Protein AF-A0A103EKU0-F1 (afdb_monomer_lite)

Structure (mmCIF, N/CA/C/O backbone):
data_AF-A0A103EKU0-F1
#
_entry.id   AF-A0A103EKU0-F1
#
loop_
_atom_site.group_PDB
_atom_site.id
_atom_site.type_symbol
_atom_site.label_atom_id
_atom_site.label_alt_id
_atom_site.label_comp_id
_atom_site.label_asym_id
_atom_site.label_entity_id
_atom_site.label_seq_id
_atom_site.pdbx_PDB_ins_code
_atom_site.Cartn_x
_atom_site.Cartn_y
_atom_site.Cartn_z
_atom_site.occupancy
_atom_site.B_iso_or_equiv
_atom_site.auth_seq_id
_atom_site.auth_comp_id
_atom_site.auth_asym_id
_atom_site.auth_atom_id
_atom_site.pdbx_PDB_model_num
ATOM 1 N N . MET A 1 1 ? -32.089 63.483 9.628 1.00 42.53 1 MET A N 1
ATOM 2 C CA . MET A 1 1 ? -32.691 62.305 10.283 1.00 42.53 1 MET A CA 1
ATOM 3 C C . MET A 1 1 ? -32.393 61.093 9.407 1.00 42.53 1 MET A C 1
ATOM 5 O O . MET A 1 1 ? -32.888 61.082 8.287 1.00 42.53 1 MET A O 1
ATOM 9 N N . PRO A 1 2 ? -31.502 60.173 9.813 1.00 46.38 2 PRO A N 1
ATOM 10 C CA . PRO A 1 2 ? -31.137 59.012 9.003 1.00 46.38 2 PRO A CA 1
ATOM 11 C C . PRO A 1 2 ? -32.190 57.901 9.116 1.00 46.38 2 PRO A C 1
ATOM 13 O O . PRO A 1 2 ? -32.711 57.639 10.197 1.00 46.38 2 PRO A O 1
ATOM 16 N N . VAL A 1 3 ? -32.484 57.266 7.984 1.00 48.53 3 VAL A N 1
ATOM 17 C CA . VAL A 1 3 ? -33.312 56.059 7.863 1.00 48.53 3 VAL A CA 1
ATOM 18 C C . VAL A 1 3 ? -32.395 54.839 7.919 1.00 48.53 3 VAL A C 1
ATOM 20 O O . VAL A 1 3 ? -31.367 54.793 7.247 1.00 48.53 3 VAL A O 1
ATOM 23 N N . GLN A 1 4 ? -32.761 53.894 8.777 1.00 50.44 4 GLN A N 1
ATOM 24 C CA . GLN A 1 4 ? -32.041 52.668 9.101 1.00 50.44 4 GLN A CA 1
ATOM 25 C C . GLN A 1 4 ? -32.497 51.490 8.221 1.00 50.44 4 GLN A C 1
ATOM 27 O O . GLN A 1 4 ? -33.672 51.409 7.880 1.00 50.44 4 GLN A O 1
ATOM 32 N N . CYS A 1 5 ? -31.553 50.563 8.009 1.00 44.72 5 CYS A N 1
ATOM 33 C CA . CYS A 1 5 ? -31.706 49.119 7.763 1.00 44.72 5 CYS A CA 1
ATOM 34 C C . CYS A 1 5 ? -32.297 48.649 6.418 1.00 44.72 5 CYS A C 1
ATOM 36 O O . CYS A 1 5 ? -33.464 48.869 6.126 1.00 44.72 5 CYS A O 1
ATOM 38 N N . ASP A 1 6 ? -31.501 47.903 5.640 1.00 43.38 6 ASP A N 1
ATOM 39 C CA . ASP A 1 6 ? -31.597 46.433 5.677 1.00 43.38 6 ASP A CA 1
ATOM 40 C C . ASP A 1 6 ? -30.345 45.786 5.053 1.00 43.38 6 ASP A C 1
ATOM 42 O O . ASP A 1 6 ? -30.066 45.917 3.860 1.00 43.38 6 ASP A O 1
ATOM 46 N N . ASP A 1 7 ? -29.570 45.113 5.902 1.00 49.00 7 ASP A N 1
ATOM 47 C CA . ASP A 1 7 ? -28.437 44.268 5.535 1.00 49.00 7 ASP A CA 1
ATOM 48 C C . ASP A 1 7 ? -29.000 42.909 5.100 1.00 49.00 7 ASP A C 1
ATOM 50 O O . ASP A 1 7 ? -29.336 42.053 5.923 1.00 49.00 7 ASP A O 1
ATOM 54 N N . ARG A 1 8 ? -29.215 42.731 3.792 1.00 49.59 8 ARG A N 1
ATOM 55 C CA . ARG A 1 8 ? -29.765 41.479 3.269 1.00 49.59 8 ARG A CA 1
ATOM 56 C C . ARG A 1 8 ? -28.651 40.459 3.072 1.00 49.59 8 ARG A C 1
ATOM 58 O O . ARG A 1 8 ? -28.085 40.322 1.990 1.00 49.59 8 ARG A O 1
ATOM 65 N N . ALA A 1 9 ? -28.407 39.720 4.147 1.00 50.34 9 ALA A N 1
ATOM 66 C CA . ALA A 1 9 ? -27.675 38.466 4.177 1.00 50.34 9 ALA A CA 1
ATOM 67 C C . ALA A 1 9 ? -28.185 37.494 3.096 1.00 50.34 9 ALA A C 1
ATOM 69 O O . ALA A 1 9 ? -29.308 36.989 3.154 1.00 50.34 9 ALA A O 1
ATOM 70 N N . GLY A 1 10 ? -27.337 37.217 2.108 1.00 46.81 10 GLY A N 1
ATOM 71 C CA . GLY A 1 10 ? -27.481 36.093 1.191 1.00 46.81 10 GLY A CA 1
ATOM 72 C C . GLY A 1 10 ? -26.622 34.931 1.674 1.00 46.81 10 GLY A C 1
ATOM 73 O O . GLY A 1 10 ? -25.485 34.790 1.237 1.00 46.81 10 GLY A O 1
ATOM 74 N N . ASN A 1 11 ? -27.163 34.120 2.587 1.00 45.16 11 ASN A N 1
ATOM 75 C CA . ASN A 1 11 ? -26.616 32.809 2.939 1.00 45.16 11 ASN A CA 1
ATOM 76 C C . ASN A 1 11 ? -26.733 31.877 1.725 1.00 45.16 11 ASN A C 1
ATOM 78 O O . ASN A 1 11 ? -27.779 31.279 1.481 1.00 45.16 11 ASN A O 1
ATOM 82 N N . GLY A 1 12 ? -25.655 31.769 0.955 1.00 41.09 12 GLY A N 1
ATOM 83 C CA . GLY A 1 12 ? -25.413 30.628 0.083 1.00 41.09 12 GLY A CA 1
ATOM 84 C C . GLY A 1 12 ? -24.740 29.532 0.897 1.00 41.09 12 GLY A C 1
ATOM 85 O O . GLY A 1 12 ? -23.522 29.394 0.847 1.00 41.09 12 GLY A O 1
ATOM 86 N N . GLU A 1 13 ? -25.518 28.777 1.674 1.00 46.16 13 GLU A N 1
ATOM 87 C CA . GLU A 1 13 ? -25.091 27.479 2.205 1.00 46.16 13 GLU A CA 1
ATOM 88 C C . GLU A 1 13 ? -24.984 26.503 1.031 1.00 46.16 13 GLU A C 1
ATOM 90 O O . GLU A 1 13 ? -25.851 25.667 0.776 1.00 46.16 13 GLU A O 1
ATOM 95 N N . GLU A 1 14 ? -23.904 26.639 0.267 1.00 44.25 14 GLU A N 1
ATOM 96 C CA . GLU A 1 14 ? -23.438 25.581 -0.604 1.00 44.25 14 GLU A CA 1
ATOM 97 C C . GLU A 1 14 ? -22.944 24.486 0.338 1.00 44.25 14 GLU A C 1
ATOM 99 O O . GLU A 1 14 ? -21.852 24.548 0.906 1.00 44.25 14 GLU A O 1
ATOM 104 N N . ALA A 1 15 ? -23.838 23.535 0.611 1.00 45.59 15 ALA A N 1
ATOM 105 C CA . ALA A 1 15 ? -23.550 22.305 1.317 1.00 45.59 15 ALA A CA 1
ATOM 106 C C . ALA A 1 15 ? -22.520 21.524 0.495 1.00 45.59 15 ALA A C 1
ATOM 108 O O . ALA A 1 15 ? -22.843 20.587 -0.239 1.00 45.59 15 ALA A O 1
ATOM 109 N N . GLU A 1 16 ? -21.260 21.939 0.613 1.00 43.88 16 GLU A N 1
ATOM 110 C CA . GLU A 1 16 ? -20.109 21.167 0.217 1.00 43.88 16 GLU A CA 1
ATOM 111 C C . GLU A 1 16 ? -20.235 19.857 0.980 1.00 43.88 16 GLU A C 1
ATOM 113 O O . GLU A 1 16 ? -20.034 19.782 2.197 1.00 43.88 16 GLU A O 1
ATOM 118 N N . ARG A 1 17 ? -20.654 18.823 0.246 1.00 45.91 17 ARG A N 1
ATOM 119 C CA . ARG A 1 17 ? -20.532 17.421 0.620 1.00 45.91 17 ARG A CA 1
ATOM 120 C C . ARG A 1 17 ? -19.054 17.149 0.864 1.00 45.91 17 ARG A C 1
ATOM 122 O O . ARG A 1 17 ? -18.369 16.550 0.041 1.00 45.91 17 ARG A O 1
ATOM 129 N N . ARG A 1 18 ? -18.566 17.585 2.021 1.00 50.66 18 ARG A N 1
ATOM 130 C CA . ARG A 1 18 ? -17.324 17.128 2.607 1.00 50.66 18 ARG A CA 1
ATOM 131 C C . ARG A 1 18 ? -17.499 15.624 2.743 1.00 50.66 18 ARG A C 1
ATOM 133 O O . ARG A 1 18 ? -18.404 15.21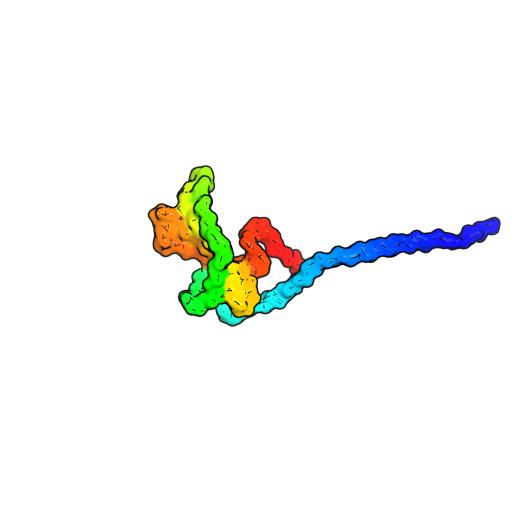0 3.475 1.00 50.66 18 ARG A O 1
ATOM 140 N N . PRO A 1 19 ? -16.714 14.796 2.036 1.00 46.75 19 PRO A N 1
ATOM 141 C CA . PRO A 1 19 ? -16.697 13.382 2.343 1.00 46.75 19 PRO A CA 1
ATOM 142 C C . PRO A 1 19 ? -16.327 13.313 3.820 1.00 46.75 19 PRO A C 1
ATOM 144 O O . PRO A 1 19 ? -15.271 13.808 4.219 1.00 46.75 19 PRO A O 1
ATOM 147 N N . GLY A 1 20 ? -17.270 12.841 4.641 1.00 43.28 20 GLY A N 1
ATOM 148 C CA . GLY A 1 20 ? -17.059 12.707 6.070 1.00 43.28 20 GLY A CA 1
ATOM 149 C C . GLY A 1 20 ? -15.724 12.012 6.252 1.00 43.28 20 GLY A C 1
ATOM 150 O O . GLY A 1 20 ? -15.513 10.931 5.701 1.00 43.28 20 GLY A O 1
ATOM 151 N N . ILE A 1 21 ? -14.797 12.681 6.935 1.00 51.97 21 ILE A N 1
ATOM 152 C CA . ILE A 1 21 ? -13.528 12.083 7.318 1.00 51.97 21 ILE A CA 1
ATOM 153 C C . ILE A 1 21 ? -13.945 10.931 8.220 1.00 51.97 21 ILE A C 1
ATOM 155 O O . ILE A 1 21 ? -14.315 11.141 9.374 1.00 51.97 21 ILE A O 1
ATOM 159 N N . VAL A 1 22 ? -14.004 9.723 7.661 1.00 51.09 22 VAL A N 1
ATOM 160 C CA . VAL A 1 22 ? -14.211 8.522 8.451 1.00 51.09 22 VAL A CA 1
ATOM 161 C C . VAL A 1 22 ? -12.988 8.487 9.348 1.00 51.09 22 VAL A C 1
ATOM 163 O O . VAL A 1 22 ? -11.885 8.218 8.876 1.00 51.09 22 VAL A O 1
ATOM 166 N N . SER A 1 23 ? -13.172 8.875 10.612 1.00 51.31 23 SER A N 1
ATOM 167 C CA . SER A 1 23 ? -12.171 8.752 11.664 1.00 51.31 23 SER A CA 1
ATOM 168 C C . SER A 1 23 ? -11.920 7.260 11.825 1.00 51.31 23 SER A C 1
ATOM 170 O O . SER A 1 23 ? -12.574 6.560 12.595 1.00 51.31 23 SER A O 1
ATOM 172 N N . MET A 1 24 ? -11.052 6.747 10.968 1.00 57.09 24 MET A N 1
ATOM 173 C CA . MET A 1 24 ? -10.757 5.341 10.867 1.00 57.09 24 MET A CA 1
ATOM 174 C C . MET A 1 24 ? -9.842 5.038 12.041 1.00 57.09 24 MET A C 1
ATOM 176 O O . MET A 1 24 ? -8.673 5.418 12.033 1.00 57.09 24 MET A O 1
ATOM 180 N N . LYS A 1 25 ? -10.394 4.433 13.097 1.00 62.56 25 LYS A N 1
ATOM 181 C CA . LYS A 1 25 ? -9.575 3.929 14.198 1.00 62.56 25 LYS A CA 1
ATOM 182 C C . LYS A 1 25 ? -8.628 2.890 13.599 1.00 62.56 25 LYS A C 1
ATOM 184 O O . LYS A 1 25 ? -9.115 1.918 13.013 1.00 62.56 25 LYS A O 1
ATOM 189 N N . PRO A 1 26 ? -7.305 3.102 13.664 1.00 62.81 26 PRO A N 1
ATOM 190 C CA . PRO A 1 26 ? -6.386 2.094 13.179 1.00 62.81 26 PRO A CA 1
ATOM 191 C C . PRO A 1 26 ? -6.598 0.843 14.047 1.00 62.81 26 PRO A C 1
ATOM 193 O O . PRO A 1 26 ? -6.741 0.943 15.262 1.00 62.81 26 PRO A O 1
ATOM 196 N N . CYS A 1 27 ? -6.786 -0.314 13.410 1.00 73.06 27 CYS A N 1
ATOM 197 C CA . CYS A 1 27 ? -7.077 -1.554 14.127 1.00 73.06 27 CYS A CA 1
ATOM 198 C C . CYS A 1 27 ? -5.820 -2.097 14.799 1.00 73.06 27 CYS A C 1
ATOM 200 O O . CYS A 1 27 ? -4.705 -1.772 14.385 1.00 73.06 27 CYS A O 1
ATOM 202 N N . ASP A 1 28 ? -6.009 -3.007 15.752 1.00 70.50 28 ASP A N 1
ATOM 203 C CA . ASP A 1 28 ? -4.922 -3.695 16.459 1.00 70.50 28 ASP A CA 1
ATOM 204 C C . ASP A 1 28 ? -3.988 -4.484 15.520 1.00 70.50 28 ASP A C 1
ATOM 206 O O . ASP A 1 28 ? -2.892 -4.860 15.911 1.00 70.50 28 ASP A O 1
ATOM 210 N N . VAL A 1 29 ? -4.388 -4.696 14.257 1.00 71.12 29 VAL A N 1
ATOM 211 C CA . VAL A 1 29 ? -3.560 -5.323 13.213 1.00 71.12 29 VAL A CA 1
ATOM 212 C C . VAL A 1 29 ? -2.667 -4.317 12.480 1.00 71.12 29 VAL A C 1
ATOM 214 O O . VAL A 1 29 ? -1.631 -4.701 11.958 1.00 71.12 29 VAL A O 1
ATOM 217 N N . CYS A 1 30 ? -3.052 -3.041 12.380 1.00 74.88 30 CYS A N 1
ATOM 218 C CA . CYS A 1 30 ? -2.271 -2.028 11.654 1.00 74.88 30 CYS A CA 1
ATOM 219 C C . CYS A 1 30 ? -1.479 -1.105 12.584 1.00 74.88 30 CYS A C 1
ATOM 221 O O . CYS A 1 30 ? -0.376 -0.706 12.229 1.00 74.88 30 CYS A O 1
ATOM 223 N N . LEU A 1 31 ? -2.029 -0.783 13.760 1.00 71.44 31 LEU A N 1
ATOM 224 C CA . LEU A 1 31 ? -1.403 0.090 14.761 1.00 71.44 31 LEU A CA 1
ATOM 225 C C . LEU A 1 31 ? 0.025 -0.325 15.139 1.00 71.44 31 LEU A C 1
ATOM 227 O O . LEU A 1 31 ? 0.893 0.544 15.120 1.00 71.44 31 LEU A O 1
ATOM 231 N N . PRO A 1 32 ? 0.299 -1.605 15.458 1.00 70.31 32 PRO A N 1
ATOM 232 C CA . PRO A 1 32 ? 1.621 -2.001 15.943 1.00 70.31 32 PRO A CA 1
ATOM 233 C C . PRO A 1 32 ? 2.702 -1.962 14.863 1.00 70.31 32 PRO A C 1
ATOM 235 O O . PRO A 1 32 ? 3.879 -1.942 15.187 1.00 70.31 32 PRO A O 1
ATOM 238 N N . PHE A 1 33 ? 2.306 -1.962 13.589 1.00 67.75 33 PHE A N 1
ATOM 239 C CA . PHE A 1 33 ? 3.210 -2.159 12.456 1.00 67.75 33 PHE A CA 1
ATOM 240 C C . PHE A 1 33 ? 3.323 -0.913 11.582 1.00 67.75 33 PHE A C 1
ATOM 242 O O . PHE A 1 33 ? 3.814 -1.002 10.463 1.00 67.75 33 PHE A O 1
ATOM 249 N N . ALA A 1 34 ? 2.860 0.246 12.058 1.00 66.75 34 ALA A N 1
ATOM 250 C CA . ALA A 1 34 ? 2.943 1.495 11.304 1.00 66.75 34 ALA A CA 1
ATOM 251 C C . ALA A 1 34 ? 4.381 1.810 10.837 1.00 66.75 34 ALA A C 1
ATOM 253 O O . ALA A 1 34 ? 4.557 2.380 9.760 1.00 66.75 34 ALA A O 1
ATOM 254 N N . ASP A 1 35 ? 5.379 1.367 11.607 1.00 66.62 35 ASP A N 1
ATOM 255 C CA . ASP A 1 35 ? 6.809 1.545 11.336 1.00 66.62 35 ASP A CA 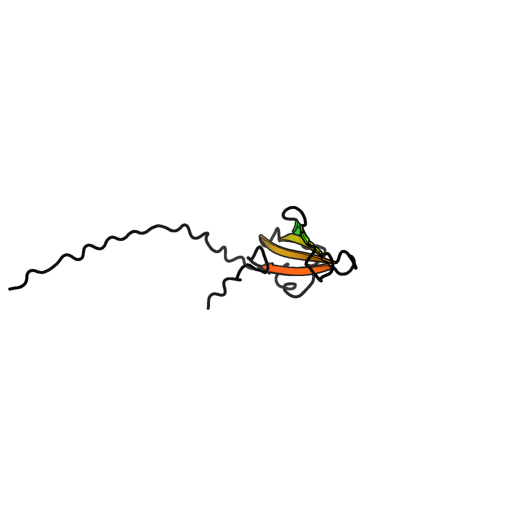1
ATOM 256 C C . ASP A 1 35 ? 7.503 0.268 10.806 1.00 66.62 35 ASP A C 1
ATOM 258 O O . ASP A 1 35 ? 8.714 0.265 10.577 1.00 66.62 35 ASP A O 1
ATOM 262 N N . GLU A 1 36 ? 6.763 -0.829 10.596 1.00 73.06 36 GLU A N 1
ATOM 263 C CA . GLU A 1 36 ? 7.311 -2.153 10.274 1.00 73.06 36 GLU A CA 1
ATOM 264 C C . GLU A 1 36 ? 6.573 -2.857 9.116 1.00 73.06 36 GLU A C 1
ATOM 266 O O . GLU A 1 36 ? 5.622 -2.357 8.512 1.00 73.06 36 GLU A O 1
ATOM 271 N N . ARG A 1 37 ? 7.039 -4.063 8.765 1.00 76.38 37 ARG A N 1
ATOM 272 C CA . ARG A 1 37 ? 6.330 -4.947 7.833 1.00 76.38 37 ARG A CA 1
ATOM 273 C C . ARG A 1 37 ? 5.016 -5.411 8.486 1.00 76.38 37 ARG A C 1
ATOM 275 O O . ARG A 1 37 ? 5.057 -5.852 9.634 1.00 76.38 37 ARG A O 1
ATOM 282 N N . PRO A 1 38 ? 3.874 -5.389 7.769 1.00 71.62 38 PRO A N 1
ATOM 283 C CA . PRO A 1 38 ? 2.630 -5.926 8.300 1.00 71.62 38 PRO A CA 1
ATOM 284 C C . PRO A 1 38 ? 2.783 -7.422 8.605 1.00 71.62 38 PRO A C 1
ATOM 286 O O . PRO A 1 38 ? 3.545 -8.119 7.921 1.00 71.62 38 PRO A O 1
ATOM 289 N N . PRO A 1 39 ? 2.051 -7.943 9.599 1.00 68.94 39 PRO A N 1
ATOM 290 C CA . PRO A 1 39 ? 2.119 -9.353 9.941 1.00 68.94 39 PRO A CA 1
ATOM 291 C C . PRO A 1 39 ? 1.662 -10.189 8.735 1.00 68.94 39 PRO A C 1
ATOM 293 O O . PRO A 1 39 ? 0.853 -9.743 7.919 1.00 68.94 39 PRO A O 1
ATOM 296 N N . SER A 1 40 ? 2.236 -11.383 8.558 1.00 70.31 40 SER A N 1
ATOM 297 C CA 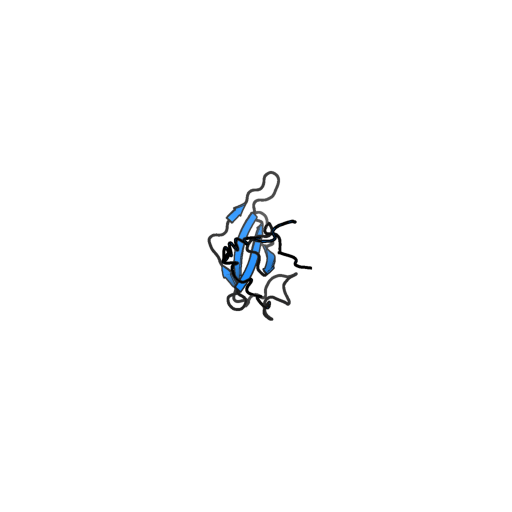. SER A 1 40 ? 2.025 -12.186 7.334 1.00 70.31 40 SER A CA 1
ATOM 298 C C . SER A 1 40 ? 0.567 -12.629 7.146 1.00 70.31 40 SER A C 1
ATOM 300 O O . SER A 1 40 ? 0.138 -12.920 6.035 1.00 70.31 40 SER A O 1
ATOM 302 N N . ASP A 1 41 ? -0.187 -12.652 8.236 1.00 70.38 41 ASP A N 1
ATOM 303 C CA . ASP A 1 41 ? -1.609 -12.948 8.368 1.00 70.38 41 ASP A CA 1
ATOM 304 C C . ASP A 1 41 ? -2.501 -11.692 8.346 1.00 70.38 41 ASP A C 1
ATOM 306 O O . ASP A 1 41 ? -3.720 -11.792 8.497 1.00 70.38 41 ASP A O 1
ATOM 310 N N . ALA A 1 42 ? -1.932 -10.500 8.121 1.00 73.00 42 ALA A N 1
ATOM 311 C CA . ALA A 1 42 ? -2.719 -9.285 7.967 1.00 73.00 42 ALA A CA 1
ATOM 312 C C . ALA A 1 42 ? -3.710 -9.437 6.795 1.00 73.00 42 ALA A C 1
ATOM 314 O O . ALA A 1 42 ? -3.301 -9.797 5.686 1.00 73.00 42 ALA A O 1
ATOM 315 N N . PRO A 1 43 ? -5.002 -9.097 6.975 1.00 81.44 43 PRO A N 1
ATOM 316 C CA . PRO A 1 43 ? -6.011 -9.213 5.928 1.00 81.44 43 PRO A CA 1
ATOM 317 C C . PRO A 1 43 ? -5.889 -8.043 4.936 1.00 81.44 43 PRO A C 1
ATOM 319 O O . PRO A 1 43 ? -6.744 -7.154 4.873 1.00 81.44 43 PRO A O 1
ATOM 322 N N . LEU A 1 44 ? -4.781 -8.001 4.193 1.00 86.81 44 LEU A N 1
ATOM 323 C CA . LEU A 1 44 ? -4.462 -6.980 3.200 1.00 86.81 44 LEU A CA 1
ATOM 324 C C . LEU A 1 44 ? -4.947 -7.406 1.815 1.00 86.81 44 LEU A C 1
ATOM 326 O O . LEU A 1 44 ? -4.542 -8.431 1.272 1.00 86.81 44 LEU A O 1
ATOM 330 N N . ILE A 1 45 ? -5.785 -6.570 1.214 1.00 89.62 45 ILE A N 1
ATOM 331 C CA . ILE A 1 45 ? -6.325 -6.772 -0.128 1.00 89.62 45 ILE A CA 1
ATOM 332 C C . ILE A 1 45 ? -5.564 -5.870 -1.093 1.00 89.62 45 ILE A C 1
ATOM 334 O O . ILE A 1 45 ? -5.500 -4.658 -0.886 1.00 89.62 45 ILE A O 1
ATOM 338 N N . ALA A 1 46 ? -4.999 -6.444 -2.157 1.00 90.31 46 ALA A N 1
ATOM 339 C CA . ALA A 1 46 ? -4.353 -5.670 -3.212 1.00 90.31 46 ALA A CA 1
ATOM 340 C C . ALA A 1 46 ? -5.379 -4.777 -3.926 1.00 90.31 46 ALA A C 1
ATOM 342 O O . ALA A 1 46 ? -6.422 -5.245 -4.385 1.00 90.31 46 ALA A O 1
ATOM 343 N N . ILE A 1 47 ? -5.072 -3.486 -4.033 1.00 89.50 47 ILE A N 1
ATOM 344 C CA . ILE A 1 47 ? -5.907 -2.505 -4.720 1.00 89.50 47 ILE A CA 1
ATOM 345 C C . ILE A 1 47 ? -5.267 -2.156 -6.055 1.00 89.50 47 ILE A C 1
ATOM 347 O O . ILE A 1 47 ? -4.286 -1.418 -6.134 1.00 89.50 47 ILE A O 1
ATOM 351 N N . GLY A 1 48 ? -5.880 -2.669 -7.118 1.00 87.38 48 GLY A N 1
ATOM 352 C CA . GLY A 1 48 ? -5.462 -2.398 -8.485 1.00 87.38 48 GLY A CA 1
ATOM 353 C C . GLY A 1 48 ? -4.210 -3.165 -8.906 1.00 87.38 48 GLY A C 1
ATOM 354 O O . GLY A 1 48 ? -3.788 -4.137 -8.280 1.00 87.38 48 GLY A O 1
ATOM 355 N N . LYS A 1 49 ? -3.644 -2.743 -10.039 1.00 86.50 49 LYS A N 1
ATOM 356 C CA . LYS A 1 49 ? -2.445 -3.360 -10.609 1.00 86.50 49 LYS A CA 1
ATOM 357 C C . LYS A 1 49 ? -1.197 -2.723 -9.988 1.00 86.50 49 LYS A C 1
ATOM 359 O O . LYS A 1 49 ? -1.167 -1.498 -9.875 1.00 86.50 49 LYS A O 1
ATOM 364 N N . PRO A 1 50 ? -0.164 -3.511 -9.643 1.00 87.31 50 PRO A N 1
ATOM 365 C CA . PRO A 1 50 ? 1.119 -2.960 -9.232 1.00 87.31 50 PRO A CA 1
ATOM 366 C C . PRO A 1 50 ? 1.696 -2.054 -10.320 1.00 87.31 50 PRO A C 1
ATOM 368 O O . PRO A 1 50 ? 1.705 -2.409 -11.504 1.00 87.31 50 PRO A O 1
ATOM 371 N N . THR A 1 51 ? 2.203 -0.898 -9.917 1.00 87.88 51 THR A N 1
ATOM 372 C CA . THR A 1 51 ? 2.802 0.081 -10.820 1.00 87.88 51 THR A CA 1
ATOM 373 C C . THR A 1 51 ? 4.299 -0.161 -10.898 1.00 87.88 51 THR A C 1
ATOM 375 O O . THR A 1 51 ? 4.990 -0.150 -9.883 1.00 87.88 51 THR A O 1
ATOM 378 N N . LY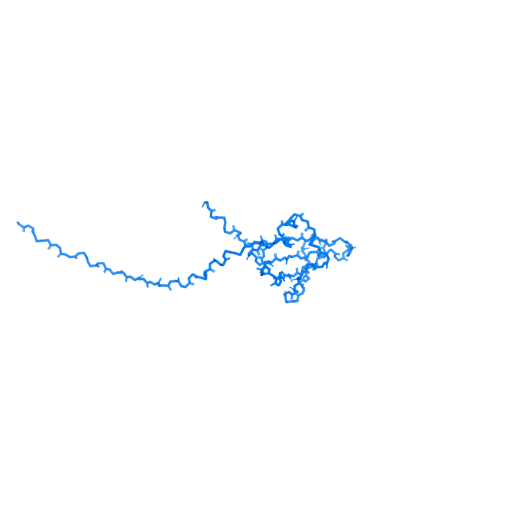S A 1 52 ? 4.823 -0.356 -12.110 1.00 87.50 52 LYS A N 1
ATOM 379 C CA . LYS A 1 52 ? 6.269 -0.415 -12.345 1.00 87.50 52 LYS A CA 1
ATOM 380 C C . LYS A 1 52 ? 6.797 1.002 -12.518 1.00 87.50 52 LYS A C 1
ATOM 382 O O . LYS A 1 52 ? 6.446 1.674 -13.486 1.00 87.50 52 LYS A O 1
ATOM 387 N N . LEU A 1 53 ? 7.640 1.440 -11.598 1.00 84.50 53 LEU A N 1
ATOM 388 C CA . LEU A 1 53 ? 8.318 2.723 -11.655 1.00 84.50 53 LEU A CA 1
ATOM 389 C C . LEU A 1 53 ? 9.754 2.513 -12.132 1.00 84.50 53 LEU A C 1
ATOM 391 O O . LEU A 1 53 ? 10.463 1.616 -11.681 1.00 84.50 53 LEU A O 1
ATOM 395 N N . ARG A 1 54 ? 10.189 3.365 -13.060 1.00 85.25 54 ARG A N 1
ATOM 396 C CA . ARG A 1 54 ? 11.591 3.468 -13.481 1.00 85.25 54 ARG A CA 1
ATOM 397 C C . ARG A 1 54 ? 12.032 4.918 -13.334 1.00 85.25 54 ARG A C 1
ATOM 399 O O . ARG A 1 54 ? 12.025 5.642 -14.330 1.00 85.25 54 ARG A O 1
ATOM 406 N N . PRO A 1 55 ? 12.316 5.374 -12.103 1.00 78.19 55 PRO A N 1
ATOM 407 C CA . PRO A 1 55 ? 12.773 6.735 -11.894 1.00 78.19 55 PRO A CA 1
ATOM 408 C C . PRO A 1 55 ? 14.109 6.940 -12.611 1.00 78.19 55 PRO A C 1
ATOM 410 O O . PRO A 1 55 ? 14.968 6.056 -12.630 1.00 78.19 55 PRO A O 1
ATOM 413 N N . LEU A 1 56 ? 14.280 8.113 -13.214 1.00 76.38 56 LEU A N 1
ATOM 414 C CA . LEU A 1 56 ? 15.552 8.507 -13.810 1.00 76.38 56 LEU A CA 1
ATOM 415 C C . LEU A 1 56 ? 16.616 8.509 -12.705 1.00 76.38 56 LEU A C 1
ATOM 417 O O . LEU A 1 56 ? 16.404 9.106 -11.655 1.00 76.38 56 LEU A O 1
ATOM 421 N N . MET A 1 57 ? 17.744 7.835 -12.941 1.00 75.00 57 MET A N 1
ATOM 422 C CA . MET A 1 57 ? 18.859 7.699 -11.989 1.00 75.00 57 MET A CA 1
ATOM 423 C C . MET A 1 57 ? 18.594 6.824 -10.748 1.00 75.00 57 MET A C 1
ATOM 425 O O . MET A 1 57 ? 19.398 6.840 -9.820 1.00 75.00 57 MET A O 1
ATOM 429 N N . SER A 1 58 ? 17.513 6.039 -10.695 1.00 74.94 58 SER A N 1
ATOM 430 C CA . SER A 1 58 ? 17.274 5.078 -9.601 1.00 74.94 58 SER A CA 1
ATOM 431 C C . SER A 1 58 ? 16.970 3.675 -10.116 1.00 74.94 58 SER A C 1
ATOM 433 O O . SER A 1 58 ? 16.670 3.469 -11.294 1.00 74.94 58 SER A O 1
ATOM 435 N N . LYS A 1 59 ? 17.060 2.690 -9.217 1.00 81.50 59 LYS A N 1
ATOM 436 C CA . LYS A 1 59 ? 16.718 1.303 -9.532 1.00 81.50 59 LYS A CA 1
ATOM 437 C C . LYS A 1 59 ? 15.225 1.180 -9.887 1.00 81.50 59 LYS A C 1
ATOM 439 O O . LYS A 1 59 ? 14.399 1.905 -9.329 1.00 81.50 59 LYS A O 1
ATOM 444 N N . PRO A 1 60 ? 14.864 0.283 -10.820 1.00 84.62 60 PRO A N 1
ATOM 445 C CA . PRO A 1 60 ? 13.470 -0.005 -11.128 1.00 84.62 60 PRO A CA 1
ATOM 446 C C . PRO A 1 60 ? 12.756 -0.607 -9.910 1.00 84.62 60 PRO A C 1
ATOM 448 O O . PRO A 1 60 ? 13.251 -1.548 -9.293 1.00 84.62 60 PRO A O 1
ATOM 451 N N . LEU A 1 61 ? 11.575 -0.083 -9.594 1.00 88.19 61 LEU A N 1
ATOM 452 C CA . LEU A 1 61 ? 10.778 -0.457 -8.425 1.00 88.19 61 LEU A CA 1
ATOM 453 C C . LEU A 1 61 ? 9.372 -0.874 -8.861 1.00 88.19 61 LEU A C 1
ATOM 455 O O . LEU A 1 61 ? 8.821 -0.353 -9.833 1.00 88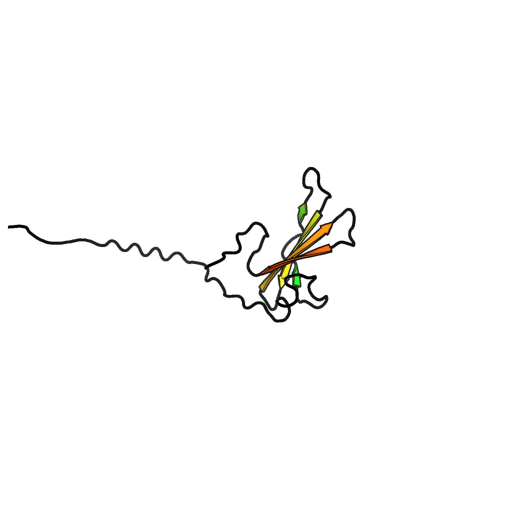.19 61 LEU A O 1
ATOM 459 N N . ILE A 1 62 ? 8.767 -1.806 -8.134 1.00 89.44 62 ILE A N 1
ATOM 460 C CA . ILE A 1 62 ? 7.360 -2.176 -8.286 1.00 89.44 62 ILE A CA 1
ATOM 461 C C . ILE A 1 62 ? 6.623 -1.726 -7.037 1.00 89.44 62 ILE A C 1
ATOM 463 O O . ILE A 1 62 ? 6.936 -2.169 -5.938 1.00 89.44 62 ILE A O 1
ATOM 467 N N . VAL A 1 63 ? 5.619 -0.878 -7.222 1.00 89.00 63 VAL A N 1
ATOM 468 C CA . VAL A 1 63 ? 4.794 -0.359 -6.136 1.00 89.00 63 VAL A CA 1
ATOM 469 C C . VAL A 1 63 ? 3.425 -1.024 -6.178 1.00 89.00 63 VAL A C 1
ATOM 471 O O . VAL A 1 63 ? 2.663 -0.852 -7.132 1.00 89.00 63 VAL A O 1
ATOM 474 N N . GLY A 1 64 ? 3.106 -1.798 -5.147 1.00 90.81 64 GLY A N 1
ATOM 475 C CA . GLY A 1 64 ? 1.783 -2.366 -4.910 1.00 90.81 64 GLY A CA 1
ATOM 476 C C . GLY A 1 64 ? 1.027 -1.560 -3.860 1.00 90.81 64 GLY A C 1
ATOM 477 O O . GLY A 1 64 ? 1.596 -1.185 -2.839 1.00 90.81 64 GLY A O 1
ATOM 478 N N . LYS A 1 65 ? -0.264 -1.313 -4.089 1.00 90.81 65 LYS A N 1
ATOM 479 C CA . LYS A 1 65 ? -1.152 -0.708 -3.090 1.00 90.81 65 LYS A CA 1
ATOM 480 C C . LYS A 1 65 ? -2.025 -1.781 -2.466 1.00 90.81 65 LYS A C 1
ATOM 482 O O . LYS A 1 65 ? -2.530 -2.656 -3.167 1.00 90.81 65 LYS A O 1
ATOM 487 N N . PHE A 1 66 ? -2.228 -1.689 -1.164 1.00 90.62 66 PHE A N 1
ATOM 488 C CA . PHE A 1 66 ? -3.013 -2.631 -0.386 1.00 90.62 66 PHE A CA 1
ATOM 489 C C . PHE A 1 66 ? -3.950 -1.877 0.548 1.00 90.62 66 PHE A C 1
ATOM 491 O O . PHE A 1 66 ? -3.673 -0.752 0.962 1.00 90.62 66 PHE A O 1
ATOM 498 N N . ARG A 1 67 ? -5.068 -2.506 0.889 1.00 88.88 67 ARG A N 1
ATOM 499 C CA . ARG A 1 67 ? -6.021 -1.996 1.866 1.00 88.88 67 ARG A CA 1
ATOM 500 C C . ARG A 1 67 ? -6.338 -3.075 2.878 1.00 88.88 67 ARG A C 1
ATOM 502 O O . ARG A 1 67 ? -6.646 -4.204 2.509 1.00 88.88 67 ARG A O 1
ATOM 509 N N . CYS A 1 68 ? -6.285 -2.718 4.150 1.00 87.31 68 CYS A N 1
ATOM 510 C CA . CYS A 1 68 ? -6.716 -3.591 5.225 1.00 87.31 68 CYS A CA 1
ATOM 511 C C . CYS A 1 68 ? -8.229 -3.811 5.133 1.00 87.31 68 CYS A C 1
ATOM 513 O O . CYS A 1 68 ? -8.987 -2.845 5.094 1.00 87.31 68 CYS A O 1
ATOM 515 N N . HIS A 1 69 ? -8.676 -5.064 5.121 1.00 86.06 69 HIS A N 1
ATOM 516 C CA . HIS A 1 69 ? -10.100 -5.402 5.118 1.00 86.06 69 HIS A CA 1
ATOM 517 C C . HIS A 1 69 ? -10.798 -5.001 6.430 1.00 86.06 69 HIS A C 1
ATOM 519 O O . HIS A 1 69 ? -11.934 -4.544 6.406 1.00 86.06 69 HIS A O 1
ATOM 525 N N . THR A 1 70 ? -10.108 -5.126 7.568 1.00 83.94 70 THR A N 1
ATOM 526 C CA . THR A 1 70 ? -10.635 -4.781 8.903 1.00 83.94 70 THR A CA 1
ATOM 527 C C . THR A 1 70 ? -10.696 -3.268 9.104 1.00 83.94 70 THR A C 1
ATOM 529 O O . THR A 1 70 ? -11.731 -2.689 9.409 1.00 83.94 70 THR A O 1
ATOM 532 N N . CYS A 1 71 ? -9.531 -2.654 8.907 1.00 82.56 71 CYS A N 1
ATOM 533 C CA . CYS A 1 71 ? -9.223 -1.237 8.897 1.00 82.56 71 CYS A CA 1
ATOM 534 C C . CYS A 1 71 ? -10.012 -0.371 7.936 1.00 82.56 71 CYS A C 1
ATOM 536 O O . CYS A 1 71 ? -10.533 0.680 8.274 1.00 82.56 71 CYS A O 1
ATOM 538 N N . GLY A 1 72 ? -9.922 -0.779 6.676 1.00 84.06 72 GLY A N 1
ATOM 539 C CA . GLY A 1 72 ? -9.950 0.092 5.517 1.00 84.06 72 GLY A CA 1
ATOM 540 C C . GLY A 1 72 ? -8.676 0.928 5.310 1.00 84.06 72 GLY A C 1
ATOM 541 O O . GLY A 1 72 ? -8.652 1.667 4.327 1.00 84.06 72 GLY A O 1
ATOM 542 N N . ALA A 1 73 ? -7.656 0.811 6.174 1.00 85.62 73 ALA A N 1
ATOM 543 C CA . ALA A 1 73 ? -6.412 1.578 6.079 1.00 85.62 73 ALA A CA 1
ATOM 544 C C . ALA A 1 73 ? -5.551 1.145 4.890 1.00 85.62 73 ALA A C 1
ATOM 546 O O . ALA A 1 73 ? -5.545 -0.029 4.508 1.00 85.62 73 ALA A O 1
ATOM 547 N N . TYR A 1 74 ? -4.805 2.088 4.333 1.00 87.06 74 TYR A N 1
ATOM 548 C CA . TYR A 1 74 ? -3.970 1.878 3.163 1.00 87.06 74 TYR A CA 1
ATOM 549 C C . TYR A 1 74 ? -2.532 1.534 3.534 1.00 87.06 74 TYR A C 1
ATOM 551 O O . TYR A 1 74 ? -1.947 2.061 4.480 1.00 87.06 74 TYR A O 1
ATOM 559 N N . TRP A 1 75 ? -1.974 0.648 2.725 1.00 87.81 75 TRP A N 1
ATOM 560 C CA . TRP A 1 75 ? -0.612 0.157 2.792 1.00 87.81 75 TRP A CA 1
ATOM 561 C C . TRP A 1 75 ? 0.006 0.227 1.403 1.00 87.81 75 TRP A C 1
ATOM 563 O O . TRP A 1 75 ? -0.671 0.035 0.388 1.00 87.81 75 TRP A O 1
ATOM 573 N N . MET A 1 76 ? 1.305 0.463 1.351 1.00 88.25 76 MET A N 1
ATOM 574 C CA . MET A 1 76 ? 2.084 0.422 0.125 1.00 88.25 76 MET A CA 1
ATOM 575 C C . MET A 1 76 ? 3.236 -0.562 0.301 1.00 88.25 76 MET A C 1
ATOM 577 O O . MET A 1 76 ? 3.871 -0.593 1.350 1.00 88.25 76 MET A O 1
ATOM 581 N N . ARG A 1 77 ? 3.482 -1.380 -0.723 1.00 89.25 77 ARG A N 1
ATOM 582 C CA . ARG A 1 77 ? 4.657 -2.245 -0.811 1.00 89.25 77 ARG A CA 1
ATOM 583 C C . ARG A 1 77 ? 5.522 -1.787 -1.963 1.00 89.25 77 ARG A C 1
ATOM 585 O O . ARG A 1 77 ? 5.042 -1.733 -3.095 1.00 89.25 77 ARG A O 1
ATOM 592 N N . GLU A 1 78 ? 6.783 -1.532 -1.683 1.00 89.06 78 GLU A N 1
ATOM 593 C CA . GLU A 1 78 ? 7.800 -1.218 -2.671 1.00 89.06 78 GLU A CA 1
ATOM 594 C C . GLU A 1 78 ? 8.756 -2.402 -2.792 1.00 89.06 78 GLU A C 1
ATOM 596 O O . GLU A 1 78 ? 9.379 -2.815 -1.817 1.00 89.06 78 GLU A O 1
ATOM 601 N N . THR A 1 79 ? 8.852 -2.962 -3.992 1.00 88.44 79 THR A N 1
ATOM 602 C CA . THR A 1 79 ? 9.742 -4.079 -4.318 1.00 88.44 79 THR A CA 1
ATOM 603 C C . THR A 1 79 ? 10.824 -3.584 -5.272 1.00 88.44 79 THR A C 1
ATOM 605 O O . THR A 1 79 ? 10.509 -3.171 -6.393 1.00 88.44 79 THR A O 1
ATOM 608 N N . ASP A 1 80 ? 12.096 -3.647 -4.872 1.00 85.44 80 ASP A N 1
ATOM 609 C CA . ASP A 1 80 ? 13.224 -3.398 -5.782 1.00 85.44 80 ASP A CA 1
ATOM 610 C C . ASP A 1 80 ? 13.329 -4.545 -6.791 1.00 85.44 80 ASP A C 1
ATOM 612 O O . ASP A 1 80 ? 13.489 -5.709 -6.427 1.00 85.44 80 ASP A O 1
ATOM 616 N N . MET A 1 81 ? 13.243 -4.236 -8.086 1.00 82.12 81 MET A N 1
ATOM 617 C CA . MET A 1 81 ? 13.376 -5.257 -9.128 1.00 82.12 81 MET A CA 1
ATOM 618 C C . MET A 1 81 ? 14.798 -5.818 -9.234 1.00 82.12 81 MET A C 1
ATOM 620 O O . MET A 1 81 ? 14.984 -6.895 -9.798 1.00 82.12 81 MET A O 1
ATOM 624 N N . SER A 1 82 ? 15.793 -5.092 -8.730 1.00 80.94 82 SER A N 1
ATOM 625 C CA . SER A 1 82 ? 17.198 -5.508 -8.713 1.00 80.94 82 SER A CA 1
ATOM 626 C C . SER A 1 82 ? 17.488 -6.448 -7.542 1.00 80.94 82 SER A C 1
ATOM 628 O O . SER A 1 82 ? 18.347 -7.316 -7.646 1.00 80.94 82 SER A O 1
ATOM 630 N N . GLU A 1 83 ? 16.753 -6.290 -6.438 1.00 80.06 83 GLU A N 1
ATOM 631 C CA . GLU A 1 83 ? 16.864 -7.101 -5.222 1.00 80.06 83 GLU A CA 1
ATOM 632 C C . GLU A 1 83 ? 15.458 -7.471 -4.714 1.00 80.06 83 GLU A C 1
ATOM 634 O O . GLU A 1 83 ? 14.994 -6.917 -3.716 1.00 80.06 83 GLU A O 1
ATOM 639 N N . PRO A 1 84 ? 14.772 -8.443 -5.348 1.00 72.25 84 PRO A N 1
ATOM 640 C CA . PRO A 1 84 ? 13.365 -8.753 -5.060 1.00 72.25 84 PRO A CA 1
ATOM 641 C C . PRO A 1 84 ? 13.085 -9.239 -3.632 1.00 72.25 84 PRO A C 1
ATOM 643 O O . PRO A 1 84 ? 11.933 -9.379 -3.244 1.00 72.25 84 PRO A O 1
ATOM 646 N N . GLN A 1 85 ? 14.126 -9.543 -2.851 1.00 74.00 85 GLN A N 1
ATOM 647 C CA . GLN A 1 85 ? 13.998 -9.928 -1.443 1.00 74.00 85 GLN A CA 1
ATOM 648 C C . GLN A 1 85 ? 13.863 -8.718 -0.502 1.00 74.00 85 GLN A C 1
ATOM 650 O O . GLN A 1 85 ? 13.494 -8.882 0.663 1.00 74.00 85 GLN A O 1
ATOM 655 N N . ARG A 1 86 ? 14.141 -7.501 -0.988 1.00 72.62 86 ARG A N 1
ATOM 656 C CA . ARG A 1 86 ? 14.015 -6.249 -0.234 1.00 72.62 86 ARG A CA 1
ATOM 657 C C . ARG A 1 86 ? 12.687 -5.565 -0.547 1.00 72.62 86 ARG A C 1
ATOM 659 O O . ARG A 1 86 ? 12.641 -4.537 -1.213 1.00 72.62 86 ARG A O 1
ATOM 666 N N . ASP A 1 87 ? 11.613 -6.153 -0.031 1.00 83.44 87 ASP A N 1
ATOM 667 C CA . ASP A 1 87 ? 10.299 -5.509 -0.004 1.00 83.44 87 ASP A CA 1
ATOM 668 C C . ASP A 1 87 ? 10.199 -4.561 1.194 1.00 83.44 87 ASP A C 1
ATOM 670 O O . ASP A 1 87 ? 10.213 -5.019 2.347 1.00 83.44 87 ASP A O 1
ATOM 674 N N . GLN A 1 88 ? 10.040 -3.268 0.920 1.00 85.75 88 GLN A N 1
ATOM 675 C CA . GLN A 1 88 ? 9.704 -2.252 1.912 1.00 85.75 88 GLN A CA 1
ATOM 676 C C . GLN A 1 88 ? 8.187 -2.084 1.994 1.00 85.75 88 GLN A C 1
ATOM 678 O O . GLN A 1 88 ? 7.488 -2.066 0.982 1.00 85.75 88 GLN A O 1
ATOM 683 N N . TRP A 1 89 ? 7.676 -1.963 3.215 1.00 86.19 89 TRP A N 1
ATOM 684 C CA . TRP A 1 89 ? 6.268 -1.698 3.476 1.00 86.19 89 TRP A CA 1
ATOM 685 C C . TRP A 1 89 ? 6.117 -0.332 4.123 1.00 86.19 89 TRP A C 1
ATOM 687 O O . TRP A 1 89 ? 6.925 0.049 4.964 1.00 86.19 89 TRP A O 1
ATOM 697 N N . LEU A 1 90 ? 5.081 0.390 3.712 1.00 85.38 90 LEU A N 1
ATOM 698 C CA . LEU A 1 90 ? 4.750 1.716 4.206 1.00 85.38 90 LEU A CA 1
ATOM 699 C C . LEU A 1 90 ? 3.282 1.730 4.627 1.00 85.38 90 LEU A C 1
ATOM 701 O O . LEU A 1 90 ? 2.393 1.407 3.827 1.00 85.38 90 LEU A O 1
ATOM 705 N N . PHE A 1 91 ? 3.024 2.120 5.871 1.00 85.31 91 PHE A N 1
ATOM 706 C CA . PHE A 1 91 ? 1.676 2.374 6.359 1.00 85.31 91 PHE A CA 1
ATOM 707 C C . PHE A 1 91 ? 1.244 3.794 5.986 1.00 85.31 91 PHE A C 1
ATOM 709 O O . PHE A 1 91 ? 1.918 4.766 6.317 1.00 85.31 91 PHE A O 1
ATOM 716 N N . LEU A 1 92 ? 0.110 3.927 5.295 1.00 81.81 92 LEU A N 1
ATOM 717 C CA . LEU A 1 92 ? -0.413 5.225 4.851 1.00 81.81 92 LEU A CA 1
ATOM 718 C C . LEU A 1 92 ? -1.641 5.684 5.649 1.00 81.81 92 LEU A C 1
ATOM 720 O O . LEU A 1 92 ? -2.107 6.809 5.476 1.00 81.81 92 LEU A O 1
ATOM 724 N N . GLY A 1 93 ? -2.199 4.827 6.509 1.00 82.00 93 GLY A N 1
ATOM 725 C CA . GLY A 1 93 ? -3.406 5.142 7.267 1.00 82.00 93 GLY A CA 1
ATOM 726 C C . GLY A 1 93 ? -4.586 5.458 6.346 1.00 82.00 93 GLY A C 1
ATOM 727 O O . GLY A 1 93 ? -5.113 4.570 5.677 1.00 82.00 93 GLY A O 1
ATOM 728 N N . ASN A 1 94 ? -5.019 6.718 6.323 1.00 78.38 94 ASN A N 1
ATOM 729 C CA . ASN A 1 94 ? -6.114 7.198 5.478 1.00 78.38 94 ASN A CA 1
ATOM 730 C C . ASN A 1 94 ? -5.666 7.694 4.091 1.00 78.38 94 ASN A C 1
ATOM 732 O O . ASN A 1 94 ? -6.524 7.905 3.235 1.00 78.38 94 ASN A O 1
ATOM 736 N N . ALA A 1 95 ? -4.365 7.878 3.863 1.00 78.06 95 ALA A N 1
ATOM 737 C CA . ALA A 1 95 ? -3.832 8.334 2.587 1.00 78.06 95 ALA A CA 1
ATOM 738 C C . ALA A 1 95 ? -3.712 7.170 1.593 1.00 78.06 95 ALA A C 1
ATOM 740 O O . ALA A 1 95 ? -3.317 6.065 1.939 1.00 78.06 95 ALA A O 1
ATOM 741 N N . THR A 1 96 ? -4.020 7.411 0.327 1.00 75.56 96 THR A N 1
ATOM 742 C CA . THR A 1 96 ? -3.854 6.451 -0.776 1.00 75.56 96 THR A CA 1
ATOM 743 C C . THR A 1 96 ? -2.492 6.570 -1.473 1.00 75.56 96 THR A C 1
ATOM 745 O O . THR A 1 96 ? -2.152 5.744 -2.334 1.00 75.56 96 THR A O 1
ATOM 748 N N . SER A 1 97 ? -1.715 7.602 -1.137 1.00 74.56 97 SER A N 1
ATOM 749 C CA . SER A 1 97 ? -0.382 7.886 -1.661 1.00 74.56 97 SER A CA 1
ATOM 750 C C . SER A 1 97 ? 0.487 8.609 -0.630 1.00 74.56 97 SER A C 1
ATOM 752 O O . SER A 1 97 ? -0.015 9.417 0.141 1.00 74.56 97 SER A O 1
A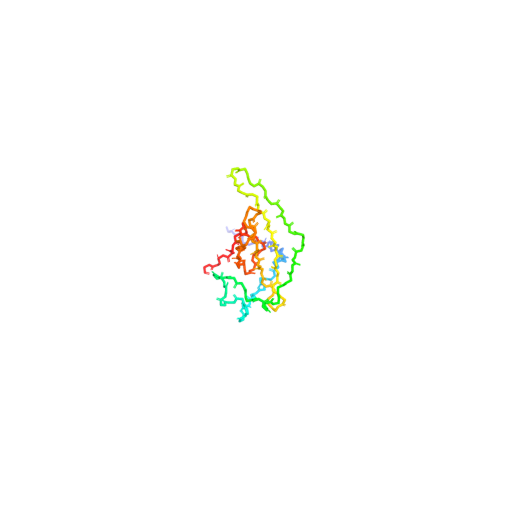TOM 754 N N . ILE A 1 98 ? 1.805 8.396 -0.687 1.00 73.44 98 ILE A N 1
ATOM 755 C CA . ILE A 1 98 ? 2.792 9.136 0.124 1.00 73.44 98 ILE A CA 1
ATOM 756 C C . ILE A 1 98 ? 2.825 10.641 -0.189 1.00 73.44 98 ILE A C 1
ATOM 758 O O . ILE A 1 98 ? 3.302 11.434 0.613 1.00 73.44 98 ILE A O 1
ATOM 762 N N . LEU A 1 99 ? 2.345 11.028 -1.376 1.00 69.94 99 LEU A N 1
ATOM 763 C CA . LEU A 1 99 ? 2.293 12.420 -1.827 1.00 69.94 99 LEU A CA 1
ATOM 764 C C . LEU A 1 99 ? 1.023 13.138 -1.369 1.00 69.94 99 LEU A C 1
ATOM 766 O O . LEU A 1 99 ? 0.919 14.353 -1.528 1.00 69.94 99 LEU A O 1
ATOM 770 N N . GLU A 1 100 ? 0.037 12.404 -0.850 1.00 64.38 100 GLU A N 1
ATOM 771 C CA . GLU A 1 100 ? -1.140 13.043 -0.283 1.00 64.38 100 GLU A CA 1
ATOM 772 C C . GLU A 1 100 ? -0.754 13.652 1.065 1.00 64.38 100 GLU A C 1
ATOM 774 O O . GLU A 1 100 ? -0.182 12.956 1.910 1.00 64.38 100 GLU A O 1
ATOM 779 N N . PRO A 1 101 ? -1.043 14.943 1.299 1.00 53.56 101 PRO A N 1
ATOM 780 C CA . PRO A 1 101 ? -0.817 15.526 2.604 1.00 53.56 101 PRO A CA 1
ATOM 781 C C . PRO A 1 101 ? -1.694 14.763 3.593 1.00 53.56 101 PRO A C 1
ATOM 783 O O . PRO A 1 101 ? -2.922 14.853 3.536 1.00 53.56 101 PRO A O 1
ATOM 786 N N . ALA A 1 102 ? -1.072 14.007 4.503 1.00 54.09 102 ALA A N 1
ATOM 787 C CA . ALA A 1 102 ? -1.751 13.549 5.702 1.00 54.09 102 ALA A CA 1
ATOM 788 C C . ALA A 1 102 ? -2.296 14.819 6.349 1.00 54.09 102 ALA A C 1
ATOM 790 O O . ALA A 1 102 ? -1.511 15.647 6.813 1.00 54.09 102 ALA A O 1
ATOM 791 N N . ALA A 1 103 ? -3.608 15.040 6.255 1.00 47.41 103 ALA A N 1
ATOM 792 C CA . ALA A 1 103 ? -4.248 16.243 6.752 1.00 47.41 103 ALA A CA 1
ATOM 793 C C . ALA A 1 103 ? -4.059 16.279 8.274 1.00 47.41 103 ALA A C 1
ATOM 795 O O . ALA A 1 103 ? -4.887 15.782 9.034 1.00 47.41 103 ALA A O 1
ATOM 796 N N . ARG A 1 104 ? -2.920 16.815 8.719 1.00 47.44 104 ARG A N 1
ATOM 797 C CA . ARG A 1 104 ? -2.638 17.129 10.110 1.00 47.44 104 ARG A CA 1
ATOM 798 C C . ARG A 1 104 ? -3.587 18.262 10.454 1.00 47.44 104 ARG A C 1
ATOM 800 O O . ARG A 1 104 ? -3.376 19.390 10.013 1.00 47.44 104 ARG A O 1
ATOM 807 N N . ARG A 1 105 ? -4.662 17.967 11.181 1.00 43.66 105 ARG A N 1
ATOM 808 C CA . ARG A 1 105 ? -5.325 19.025 11.941 1.00 43.66 105 ARG A CA 1
ATOM 809 C C . ARG A 1 105 ? -4.529 19.251 13.233 1.00 43.66 105 ARG A C 1
ATOM 811 O O . ARG A 1 105 ? -4.154 18.249 13.844 1.00 43.66 105 ARG A O 1
ATOM 818 N N . PRO A 1 106 ? -4.231 20.513 13.590 1.00 41.56 106 PRO A N 1
ATOM 819 C CA . PRO A 1 106 ? -3.782 20.871 14.932 1.00 41.56 106 PRO A CA 1
ATOM 820 C C . PRO A 1 106 ? -4.870 20.601 15.978 1.00 41.56 106 PRO A C 1
ATOM 822 O O . PRO A 1 106 ? -6.063 20.523 15.591 1.00 41.56 106 PRO A O 1
#

pLDDT: mean 70.93, std 16.33, range [41.09, 90.81]

Foldseek 3Di:
DDDDDDDDDDPPPPVPPPVPPPPQDADPQCVVAQVHDGDPPFQKDWDDDWDWDDDVPDAIWTKTWIAGPVRSWIKIWIAGPVHRVDIDIHTPGNDRDPPDPPPDDD

Sequence (106 aa):
MPVQCDDRAGNGEEAERRPGIVSMKPCDVCLPFADERPPSDAPLIAIGKPTKLRPLMSKPLIVGKFRCHTCGAYWMRETDMSEPQRDQWLFLGNATSILEPAARRP

Radius of gyration: 22.39 Å; chains: 1; bounding box: 52×75×30 Å

Secondary structure (DSSP, 8-state):
-PPP--------------------PPPTTTGGGTTSPPPTT--EEE-SPPEEE--TTS--EEEEEEEETTT--EEEEEEESSSTT-EEEEEEET-SSTTS------